Protein AF-A0A5K1F209-F1 (afdb_monomer_lite)

Organism: NCBI:txid210225

Radius of gyration: 22.57 Å; chains: 1; bounding box: 35×32×72 Å

Sequence (88 aa):
SRSHPSLASADHEEGYFEMEEELPEADTDEEEYDQLPPFKPLGKSQIAKLSKEQRKAYFQEYDYRVKLSQKKQLKEELSQRREAEKLS

pLDDT: mean 74.51, std 19.92, range [41.28, 97.5]

Foldseek 3Di:
DDDDDDDDDDDPPDPPPCPVPDPDPPVVVVVVVVPDDDDDQDDPVRLVPDDPVRNVVSVVVVVVVVVVVVVVVVVVVVVVVVVVVVVD

Structure (mmCIF, N/CA/C/O backbone):
data_AF-A0A5K1F209-F1
#
_entry.id   AF-A0A5K1F209-F1
#
loop_
_atom_site.group_PDB
_atom_site.id
_atom_site.type_symbol
_atom_site.label_atom_id
_atom_site.label_alt_id
_atom_site.label_comp_id
_atom_site.label_asym_id
_atom_site.label_entity_id
_atom_site.label_seq_id
_atom_site.pdbx_PDB_ins_code
_atom_site.Cartn_x
_atom_site.Cartn_y
_atom_site.Cartn_z
_atom_site.occupancy
_atom_site.B_iso_or_equiv
_atom_site.auth_seq_id
_atom_site.auth_comp_id
_atom_site.auth_asym_id
_atom_site.auth_atom_id
_atom_site.pdbx_PDB_model_num
ATOM 1 N N . SER A 1 1 ? -2.495 -2.573 -55.513 1.00 42.53 1 SER A N 1
ATOM 2 C CA . SER A 1 1 ? -1.614 -1.396 -55.410 1.00 42.53 1 SER A CA 1
ATOM 3 C C . SER A 1 1 ? -1.762 -0.790 -54.029 1.00 42.53 1 SER A C 1
ATOM 5 O O . SER A 1 1 ? -2.860 -0.374 -53.687 1.00 42.53 1 SER A O 1
ATOM 7 N N . ARG A 1 2 ? -0.714 -0.859 -53.199 1.00 46.03 2 ARG A N 1
ATOM 8 C CA . ARG A 1 2 ? -0.686 -0.282 -51.846 1.00 46.03 2 ARG A CA 1
ATOM 9 C C . ARG A 1 2 ? -0.118 1.128 -51.966 1.00 46.03 2 ARG A C 1
ATOM 11 O O . ARG A 1 2 ? 1.067 1.277 -52.241 1.00 46.03 2 ARG A O 1
ATOM 18 N N . SER A 1 3 ? -0.966 2.136 -51.823 1.00 49.00 3 SER A N 1
ATOM 19 C CA . SER A 1 3 ? -0.521 3.528 -51.773 1.00 49.00 3 SER A CA 1
ATOM 20 C C . SER A 1 3 ? -0.050 3.818 -50.349 1.00 49.00 3 SER A C 1
ATOM 22 O O . SER A 1 3 ? -0.865 3.914 -49.435 1.00 49.00 3 SER A O 1
ATOM 24 N N . HIS A 1 4 ? 1.266 3.880 -50.152 1.00 49.59 4 HIS A N 1
ATOM 25 C CA . HIS A 1 4 ? 1.874 4.363 -48.915 1.00 49.59 4 HIS A CA 1
ATOM 26 C C . HIS A 1 4 ? 1.825 5.900 -48.890 1.00 49.59 4 HIS A C 1
ATOM 28 O O . HIS A 1 4 ? 2.141 6.514 -49.911 1.00 49.59 4 HIS A O 1
ATOM 34 N N . PRO A 1 5 ? 1.469 6.541 -47.763 1.00 60.22 5 PRO A N 1
ATOM 35 C CA . PRO A 1 5 ? 1.731 7.960 -47.573 1.00 60.22 5 PRO A CA 1
ATOM 36 C C . PRO A 1 5 ? 3.231 8.171 -47.311 1.00 60.22 5 PRO A C 1
ATOM 38 O O . PRO A 1 5 ? 3.830 7.523 -46.454 1.00 60.22 5 PRO A O 1
ATOM 41 N N . SER A 1 6 ? 3.832 9.046 -48.114 1.00 51.34 6 SER A N 1
ATOM 42 C CA . SER A 1 6 ? 5.236 9.450 -48.058 1.00 51.34 6 SER A CA 1
ATOM 43 C C . SER A 1 6 ? 5.486 10.340 -46.836 1.00 51.34 6 SER A C 1
ATOM 45 O O . SER A 1 6 ? 4.810 11.350 -46.654 1.00 51.34 6 SER A O 1
ATOM 47 N N . LEU A 1 7 ? 6.457 9.950 -46.006 1.00 53.50 7 LEU A N 1
ATOM 48 C CA . LEU A 1 7 ? 7.024 10.782 -44.948 1.00 53.50 7 LEU A CA 1
ATOM 49 C C . LEU A 1 7 ? 7.967 11.803 -45.594 1.00 53.50 7 LEU A C 1
ATOM 51 O O . LEU A 1 7 ? 9.043 11.438 -46.064 1.00 53.50 7 LEU A O 1
ATOM 55 N N . ALA A 1 8 ? 7.554 13.066 -45.625 1.00 47.22 8 ALA A N 1
ATOM 56 C CA . ALA A 1 8 ? 8.416 14.190 -45.959 1.00 47.22 8 ALA A CA 1
ATOM 57 C C . ALA A 1 8 ? 8.441 15.153 -44.766 1.00 47.22 8 ALA A C 1
ATOM 59 O 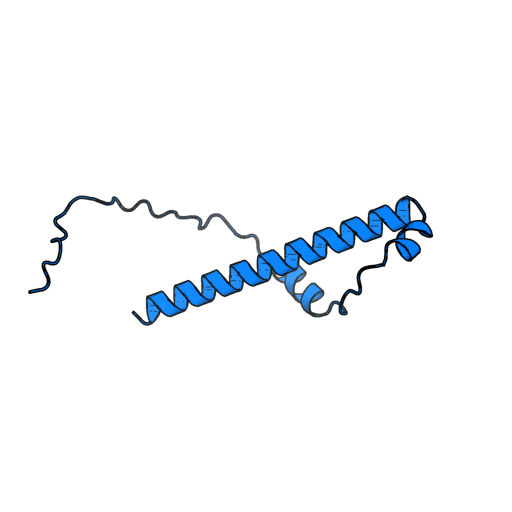O . ALA A 1 8 ? 7.463 15.841 -44.496 1.00 47.22 8 ALA A O 1
ATOM 60 N N . SER A 1 9 ? 9.574 15.105 -44.062 1.00 48.09 9 SER A N 1
ATOM 61 C CA . SER A 1 9 ? 10.350 16.240 -43.551 1.00 48.09 9 SER A CA 1
ATOM 62 C C . SER A 1 9 ? 9.626 17.348 -42.782 1.00 48.09 9 SER A C 1
ATOM 64 O O . SER A 1 9 ? 8.929 18.156 -43.382 1.00 48.09 9 SER A O 1
ATOM 66 N N . ALA A 1 10 ? 9.951 17.488 -41.496 1.00 43.75 10 ALA A N 1
ATOM 67 C CA . ALA A 1 10 ? 10.556 18.709 -40.946 1.00 43.75 10 ALA A CA 1
ATOM 68 C C . ALA A 1 10 ? 10.704 18.569 -39.425 1.00 43.75 10 ALA A C 1
ATOM 70 O O . ALA A 1 10 ? 9.727 18.276 -38.743 1.00 43.75 10 ALA A O 1
ATOM 71 N N . ASP A 1 11 ? 11.936 18.762 -38.953 1.00 46.59 11 ASP A N 1
ATOM 72 C CA . ASP A 1 11 ? 12.311 19.201 -37.606 1.00 46.59 11 ASP A CA 1
ATOM 73 C C . ASP A 1 11 ? 11.406 18.752 -36.454 1.00 46.59 11 ASP A C 1
ATOM 75 O O . ASP A 1 11 ? 10.524 19.481 -35.997 1.00 46.59 11 ASP A O 1
ATOM 79 N N . HIS A 1 12 ? 11.690 17.571 -35.909 1.00 41.72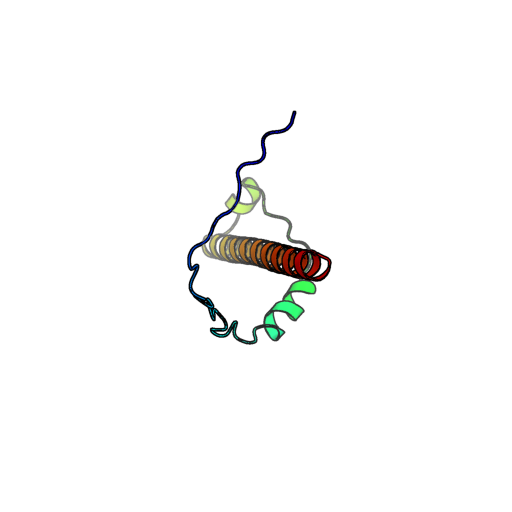 12 HIS A N 1
ATOM 80 C CA . HIS A 1 12 ? 11.487 17.383 -34.481 1.00 41.72 12 HIS A CA 1
ATOM 81 C C . HIS A 1 12 ? 12.837 17.665 -33.833 1.00 41.72 12 HIS A C 1
ATOM 83 O O . HIS A 1 12 ? 13.689 16.782 -33.771 1.00 41.72 12 HIS A O 1
ATOM 89 N N . GLU A 1 13 ? 13.056 18.929 -33.457 1.00 41.28 13 GLU A N 1
ATOM 90 C CA . GLU A 1 13 ? 14.056 19.280 -32.450 1.00 41.28 13 GLU A CA 1
ATOM 91 C C . GLU A 1 13 ? 13.916 18.279 -31.301 1.00 41.28 13 GLU A C 1
ATOM 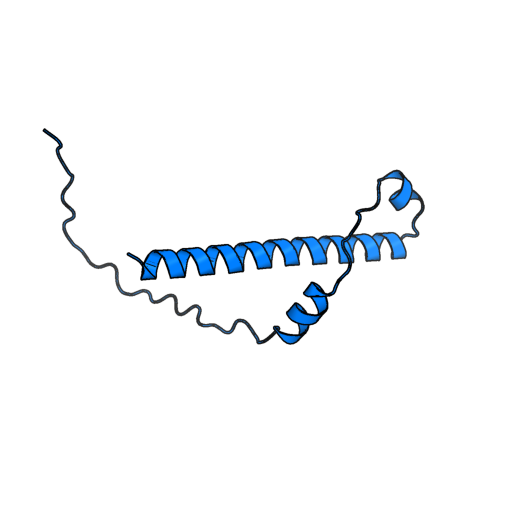93 O O . GLU A 1 13 ? 12.896 18.257 -30.614 1.00 41.28 13 GLU A O 1
ATOM 98 N N . GLU A 1 14 ? 14.865 17.350 -31.199 1.00 46.56 14 GLU A N 1
ATOM 99 C CA . GLU A 1 14 ? 15.827 17.213 -30.099 1.00 46.56 14 GLU A CA 1
ATOM 100 C C . GLU A 1 14 ? 15.437 17.918 -28.783 1.00 46.56 14 GLU A C 1
ATOM 102 O O . GLU A 1 14 ? 16.235 18.590 -28.137 1.00 46.56 14 GLU A O 1
ATOM 107 N N . GLY A 1 15 ? 14.200 17.738 -28.341 1.00 45.38 15 GLY A N 1
ATOM 108 C CA . GLY A 1 15 ? 13.820 17.841 -26.950 1.00 45.38 15 GLY A CA 1
ATOM 109 C C . GLY A 1 15 ? 14.228 16.538 -26.299 1.00 45.38 15 GLY A C 1
ATOM 110 O O . GLY A 1 15 ? 13.367 15.701 -26.024 1.00 45.38 15 GLY A O 1
ATOM 111 N N . TYR A 1 16 ? 15.538 16.355 -26.098 1.00 46.38 16 TYR A N 1
ATOM 112 C CA . TYR A 1 16 ? 16.052 15.468 -25.068 1.00 46.38 16 TYR A CA 1
ATOM 113 C C . TYR A 1 16 ? 15.272 15.831 -23.808 1.00 46.38 16 TYR A C 1
ATOM 115 O O . TYR A 1 16 ? 15.576 16.807 -23.126 1.00 46.38 16 TYR A O 1
ATOM 123 N N . PHE A 1 17 ? 14.216 15.074 -23.515 1.00 44.91 17 PHE A N 1
ATOM 124 C CA . PHE A 1 17 ? 13.747 14.942 -22.155 1.00 44.91 17 PHE A CA 1
ATOM 125 C C . PHE A 1 17 ? 14.867 14.185 -21.460 1.00 44.91 17 PHE A C 1
ATOM 127 O O . PHE A 1 17 ? 14.806 12.976 -21.248 1.00 44.91 17 PHE A O 1
ATOM 134 N N . GLU A 1 18 ? 15.917 14.939 -21.151 1.00 51.69 18 GLU A N 1
ATOM 135 C CA . GLU A 1 18 ? 16.836 14.715 -20.064 1.00 51.69 18 GLU A CA 1
ATOM 136 C C . GLU A 1 18 ? 15.989 14.771 -18.792 1.00 51.69 18 GLU A C 1
ATOM 138 O O . GLU A 1 18 ? 16.009 15.701 -18.001 1.00 51.69 18 GLU A O 1
ATOM 143 N N . MET A 1 19 ? 15.156 13.744 -18.644 1.00 51.16 19 MET A N 1
ATOM 144 C CA . MET A 1 19 ? 14.567 13.320 -17.389 1.00 51.16 19 MET A CA 1
ATOM 145 C C . MET A 1 19 ? 15.564 12.376 -16.700 1.00 51.16 19 MET A C 1
ATOM 147 O O . MET A 1 19 ? 15.187 11.436 -16.010 1.00 51.16 19 MET A O 1
ATOM 151 N N . GLU A 1 20 ? 16.854 12.661 -16.902 1.00 52.06 20 GLU A N 1
ATOM 152 C CA . GLU A 1 20 ? 17.987 12.331 -16.040 1.00 52.06 20 GLU A CA 1
ATOM 153 C C . GLU A 1 20 ? 17.945 13.231 -14.785 1.00 52.06 20 GLU A C 1
ATOM 155 O O . GLU A 1 20 ? 18.968 13.631 -14.244 1.00 52.06 20 GLU A O 1
ATOM 160 N N . GLU A 1 21 ? 16.754 13.596 -14.308 1.00 49.97 21 GLU A N 1
ATOM 161 C CA . GLU A 1 21 ? 16.596 14.171 -12.980 1.00 49.97 21 GLU A CA 1
ATOM 162 C C . GLU A 1 21 ? 16.357 12.999 -12.033 1.00 49.97 21 GLU A C 1
ATOM 164 O O . GLU A 1 21 ? 15.227 12.618 -11.731 1.00 49.97 21 GLU A O 1
ATOM 169 N N . GLU A 1 22 ? 17.482 12.366 -11.689 1.00 53.66 22 GLU A N 1
ATOM 170 C CA . GLU A 1 22 ? 17.730 11.803 -10.367 1.00 53.66 22 GLU A CA 1
ATOM 171 C C . GLU A 1 22 ? 16.543 10.991 -9.826 1.00 53.66 22 GLU A C 1
ATOM 173 O O . GLU A 1 22 ? 15.788 11.444 -8.969 1.00 53.66 22 GLU A O 1
ATOM 178 N N . LEU A 1 23 ? 16.372 9.752 -10.303 1.00 52.16 23 LEU A N 1
ATOM 179 C CA . LEU A 1 23 ? 15.730 8.741 -9.461 1.00 52.16 23 LEU A CA 1
ATOM 180 C C . LEU A 1 23 ? 16.695 8.538 -8.286 1.00 52.16 23 LEU A C 1
ATOM 182 O O . LEU A 1 23 ? 17.740 7.921 -8.504 1.00 52.16 23 LEU A O 1
ATOM 186 N N . PRO A 1 24 ? 16.415 9.080 -7.083 1.00 44.88 24 PRO A N 1
ATOM 187 C CA . PRO A 1 24 ? 17.349 8.952 -5.982 1.00 44.88 24 PRO A CA 1
ATOM 188 C C . PRO A 1 24 ? 17.535 7.463 -5.706 1.00 44.88 24 PRO A C 1
ATOM 190 O O . PRO A 1 24 ? 16.562 6.701 -5.735 1.00 44.88 24 PRO A O 1
ATOM 193 N N . GLU A 1 25 ? 18.786 7.072 -5.474 1.00 48.03 25 GLU A N 1
ATOM 194 C CA . GLU A 1 25 ? 19.214 5.754 -5.015 1.00 48.03 25 GLU A CA 1
ATOM 195 C C . GLU A 1 25 ? 18.379 5.330 -3.792 1.00 48.03 25 GLU A C 1
ATOM 197 O O . GLU A 1 25 ? 18.726 5.577 -2.643 1.00 48.03 25 GLU A O 1
ATOM 202 N N . ALA A 1 26 ? 17.229 4.714 -4.048 1.00 50.69 26 ALA A N 1
ATOM 203 C CA . ALA A 1 26 ? 16.369 4.070 -3.062 1.00 50.69 26 ALA A CA 1
ATOM 204 C C . ALA A 1 26 ? 16.405 2.546 -3.257 1.00 50.69 26 ALA A C 1
ATOM 206 O O . ALA A 1 26 ? 15.435 1.849 -2.964 1.00 50.69 26 ALA A O 1
ATOM 207 N N . ASP A 1 27 ? 17.506 2.028 -3.806 1.00 52.97 27 ASP A N 1
ATOM 208 C CA . ASP A 1 27 ? 17.697 0.594 -4.051 1.00 52.97 27 ASP A CA 1
ATOM 209 C C . ASP A 1 27 ? 17.814 -0.188 -2.731 1.00 52.97 27 ASP A C 1
ATOM 211 O O . ASP A 1 27 ? 17.379 -1.331 -2.639 1.00 52.97 27 ASP A O 1
ATOM 215 N N . THR A 1 28 ? 18.300 0.455 -1.665 1.00 52.12 28 THR A N 1
ATOM 216 C CA . THR A 1 28 ? 18.364 -0.116 -0.308 1.00 52.12 28 THR A CA 1
ATOM 217 C C . THR A 1 28 ? 16.994 -0.411 0.284 1.00 52.12 28 THR A C 1
ATOM 219 O O . THR A 1 28 ? 16.830 -1.377 1.020 1.00 52.12 28 THR A O 1
ATOM 222 N N . ASP A 1 29 ? 16.016 0.423 -0.045 1.00 53.84 29 ASP A N 1
ATOM 223 C CA . ASP A 1 29 ? 14.625 0.215 0.313 1.00 53.84 29 ASP A CA 1
ATOM 224 C C . ASP A 1 29 ? 14.070 -0.962 -0.521 1.00 53.84 29 ASP A C 1
ATOM 226 O O . ASP A 1 29 ? 13.600 -1.944 0.046 1.00 53.84 29 ASP A O 1
ATOM 230 N N . GLU A 1 30 ? 14.198 -0.934 -1.859 1.00 55.88 30 GLU A N 1
ATOM 231 C CA . GLU A 1 30 ? 13.675 -1.969 -2.783 1.00 55.88 30 GLU A CA 1
ATOM 232 C C . GLU A 1 30 ? 14.066 -3.418 -2.415 1.00 55.88 30 GLU A C 1
ATOM 234 O O . GLU A 1 30 ? 13.220 -4.315 -2.504 1.00 55.88 30 GLU A O 1
ATOM 239 N N . GLU A 1 31 ? 15.298 -3.649 -1.952 1.00 59.78 31 GLU A N 1
ATOM 240 C CA . GLU A 1 31 ? 15.801 -4.979 -1.570 1.00 59.78 31 GLU A CA 1
ATOM 241 C C . GLU A 1 31 ? 15.167 -5.553 -0.291 1.00 59.78 31 GLU A C 1
ATOM 243 O O . GLU A 1 31 ? 14.966 -6.769 -0.197 1.00 59.78 31 GLU A O 1
ATOM 248 N N . GLU A 1 32 ? 14.804 -4.713 0.685 1.00 64.19 32 GLU A N 1
ATOM 249 C CA . GLU A 1 32 ? 14.099 -5.155 1.898 1.00 64.19 32 GLU A CA 1
ATOM 250 C C . GLU A 1 32 ? 12.663 -5.608 1.562 1.00 64.19 32 GLU A C 1
ATOM 252 O O . GLU A 1 32 ? 12.117 -6.526 2.186 1.00 64.19 32 GLU A O 1
ATOM 257 N N . TYR A 1 33 ? 12.065 -5.037 0.508 1.00 60.53 33 TYR A N 1
ATOM 258 C CA . TYR A 1 33 ? 10.682 -5.311 0.116 1.00 60.53 33 TYR A CA 1
ATOM 259 C C . TYR A 1 33 ? 10.490 -6.594 -0.694 1.00 60.53 33 TYR A C 1
ATOM 261 O O . TYR A 1 33 ? 9.442 -7.232 -0.565 1.00 60.53 33 TYR A O 1
ATOM 269 N N . ASP A 1 34 ? 11.490 -7.030 -1.462 1.00 67.81 34 ASP A N 1
ATOM 270 C CA . ASP A 1 34 ? 11.452 -8.337 -2.138 1.00 67.81 34 ASP A CA 1
ATOM 271 C C . ASP A 1 34 ? 11.517 -9.515 -1.159 1.00 67.81 34 ASP A C 1
ATOM 273 O O . ASP A 1 34 ? 11.153 -10.643 -1.503 1.00 67.81 34 ASP A O 1
ATOM 277 N N . GLN A 1 35 ? 11.883 -9.236 0.093 1.00 74.50 35 GLN A N 1
ATOM 278 C CA . GLN A 1 35 ? 11.826 -10.189 1.196 1.00 74.50 35 GLN A CA 1
ATOM 279 C C . GLN A 1 35 ? 10.515 -10.125 1.989 1.00 74.50 35 GLN A C 1
ATOM 281 O O . GLN A 1 35 ? 10.312 -10.933 2.903 1.00 74.50 35 GLN A O 1
ATOM 286 N N . LEU A 1 36 ? 9.590 -9.210 1.661 1.00 74.75 36 LEU A N 1
ATOM 287 C CA . LEU A 1 36 ? 8.322 -9.149 2.374 1.00 74.75 36 LEU A CA 1
ATOM 288 C C . LEU A 1 36 ? 7.459 -10.378 2.072 1.00 74.75 36 LEU A C 1
ATOM 290 O O . LEU A 1 36 ? 7.266 -10.763 0.915 1.00 74.75 36 LEU A O 1
ATOM 294 N N . PRO A 1 37 ? 6.831 -10.966 3.105 1.00 80.56 37 PRO A N 1
ATOM 295 C CA . PRO A 1 37 ? 5.914 -12.066 2.895 1.00 80.56 37 PRO A CA 1
ATOM 296 C C . PRO A 1 37 ? 4.700 -11.606 2.071 1.00 80.56 37 PRO A C 1
ATOM 298 O O . PRO A 1 37 ? 4.293 -10.435 2.142 1.00 80.56 37 PRO A O 1
ATOM 301 N N . PRO A 1 38 ? 4.055 -12.528 1.333 1.00 81.62 38 PRO A N 1
ATOM 302 C CA . PRO A 1 38 ? 2.850 -12.226 0.574 1.00 81.62 38 PRO A CA 1
ATOM 303 C C . PRO A 1 38 ? 1.758 -11.641 1.478 1.00 81.62 38 PRO A C 1
ATOM 305 O O . PRO A 1 38 ? 1.408 -12.211 2.515 1.00 81.62 38 PRO A O 1
ATOM 308 N N . PHE A 1 39 ? 1.191 -10.503 1.070 1.00 84.44 39 PHE A N 1
ATOM 309 C CA . PHE A 1 39 ? 0.092 -9.874 1.797 1.00 84.44 39 PHE A CA 1
ATOM 310 C C . PHE A 1 39 ? -1.215 -10.593 1.499 1.00 84.44 39 PHE A C 1
ATOM 312 O O . PHE A 1 39 ? -1.592 -10.744 0.337 1.00 84.44 39 PHE A O 1
ATOM 319 N N . LYS A 1 40 ? -1.965 -10.955 2.538 1.00 86.75 40 LYS A N 1
ATOM 320 C CA . LYS A 1 40 ? -3.379 -11.306 2.390 1.00 86.75 40 LYS A CA 1
ATOM 321 C C . LYS A 1 40 ? -4.228 -10.128 2.866 1.00 86.75 40 LYS A C 1
ATOM 323 O O . LYS A 1 40 ? -4.267 -9.890 4.074 1.00 86.75 40 LYS A O 1
ATOM 328 N N . PRO A 1 41 ? -4.912 -9.407 1.955 1.00 90.94 41 PRO A N 1
ATOM 329 C CA . PRO A 1 41 ? -5.829 -8.346 2.343 1.00 90.94 41 PRO A CA 1
ATOM 330 C C . PRO A 1 41 ? -6.897 -8.880 3.296 1.00 90.94 41 PRO A C 1
ATOM 332 O O . PRO A 1 41 ? -7.407 -9.992 3.129 1.00 90.94 41 PRO A O 1
ATOM 335 N N . LEU A 1 42 ? -7.250 -8.075 4.291 1.00 93.75 42 LEU A N 1
ATOM 336 C CA . LEU A 1 42 ? -8.292 -8.422 5.243 1.00 93.75 42 LEU A CA 1
ATOM 337 C C . LEU A 1 42 ? -9.672 -8.237 4.606 1.00 93.75 42 LEU A C 1
ATOM 339 O O . LEU A 1 42 ? -9.945 -7.254 3.916 1.00 93.75 42 LEU A O 1
ATOM 343 N N . GLY A 1 43 ? -10.581 -9.166 4.887 1.00 94.88 43 GLY A N 1
ATOM 344 C CA . GLY A 1 43 ? -11.984 -9.040 4.509 1.00 94.88 43 GLY A CA 1
ATOM 345 C C . GLY A 1 43 ? -12.705 -7.963 5.325 1.00 94.88 43 GLY A C 1
ATOM 346 O O . GLY A 1 43 ? -12.307 -7.618 6.439 1.00 94.88 43 GLY A O 1
ATOM 347 N N . LYS A 1 44 ? -13.842 -7.471 4.816 1.00 94.94 44 LYS A N 1
ATOM 348 C CA . LYS A 1 44 ? -14.644 -6.412 5.468 1.00 94.94 44 LYS A CA 1
ATOM 349 C C . LYS A 1 44 ? -14.999 -6.734 6.929 1.00 94.94 44 LYS A C 1
ATOM 351 O O . LYS A 1 44 ? -14.921 -5.862 7.790 1.00 94.94 44 LYS A O 1
ATOM 356 N N . SER A 1 45 ? -15.338 -7.991 7.221 1.00 95.75 45 SER A N 1
ATOM 357 C CA . SER A 1 45 ? -15.66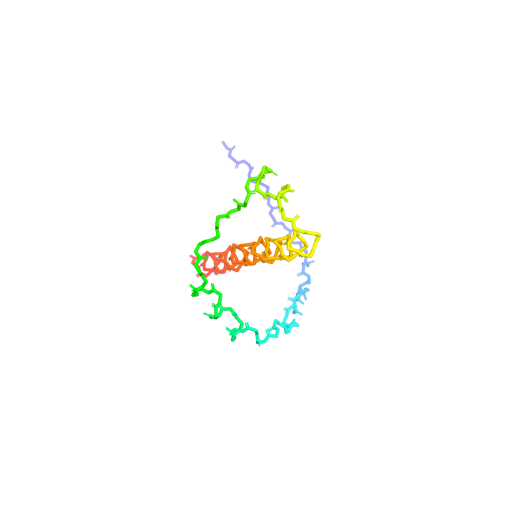0 -8.467 8.574 1.00 95.75 45 SER A CA 1
ATOM 358 C C . SER A 1 45 ? -14.453 -8.492 9.517 1.00 95.75 45 SER A C 1
ATOM 360 O O . SER A 1 45 ? -14.621 -8.325 10.722 1.00 95.75 45 SER A O 1
ATOM 362 N N . GLN A 1 46 ? -13.240 -8.680 8.990 1.00 95.31 46 GLN A N 1
ATOM 363 C CA . GLN A 1 46 ? -11.999 -8.629 9.764 1.00 95.31 46 GLN A CA 1
ATOM 364 C C . GLN A 1 46 ? -11.606 -7.178 10.047 1.00 95.31 46 GLN A C 1
ATOM 366 O O . GLN A 1 46 ? -11.316 -6.841 11.189 1.00 95.31 46 GLN A O 1
ATOM 371 N N . ILE A 1 47 ? -11.711 -6.297 9.047 1.00 94.75 47 ILE A N 1
ATOM 372 C CA . ILE A 1 47 ? -11.443 -4.856 9.197 1.00 94.75 47 ILE A CA 1
ATOM 373 C C . ILE A 1 47 ? -12.395 -4.212 10.218 1.00 94.75 47 ILE A C 1
ATOM 375 O O . ILE A 1 47 ? -11.995 -3.332 10.985 1.00 94.75 47 ILE A O 1
ATOM 379 N N . ALA A 1 48 ? -13.652 -4.663 10.268 1.00 95.31 48 ALA A N 1
ATOM 380 C CA . ALA A 1 48 ? -14.635 -4.180 11.236 1.00 95.31 48 ALA A CA 1
ATOM 381 C C . ALA A 1 48 ? -14.239 -4.463 12.697 1.00 95.31 48 ALA A C 1
ATOM 383 O O . ALA A 1 48 ? -14.619 -3.694 13.576 1.00 95.31 48 ALA A O 1
ATOM 384 N N . LYS A 1 49 ? -13.454 -5.521 12.949 1.00 97.00 49 LYS A N 1
ATOM 385 C CA . LYS A 1 49 ? -12.963 -5.897 14.286 1.00 97.00 49 LYS A CA 1
ATOM 386 C C . LYS A 1 49 ? -11.710 -5.126 14.715 1.00 97.00 49 LYS A C 1
ATOM 388 O O . LYS A 1 49 ? -11.310 -5.235 15.869 1.00 97.00 49 LYS A O 1
ATOM 393 N N . LEU A 1 50 ? -11.085 -4.380 13.804 1.00 95.06 50 LEU A N 1
ATOM 394 C CA . LEU A 1 50 ? -9.876 -3.610 14.089 1.00 95.06 50 LEU A CA 1
ATOM 395 C C . LEU A 1 50 ? -10.196 -2.297 14.801 1.00 95.06 50 LEU A C 1
ATOM 397 O O . LEU A 1 50 ? -11.201 -1.641 14.501 1.00 95.06 50 LEU A O 1
ATOM 401 N N . SER A 1 51 ? -9.273 -1.869 15.665 1.00 97.50 51 SER A N 1
ATOM 402 C CA . SER A 1 51 ? -9.270 -0.509 16.204 1.00 97.50 51 SER A CA 1
ATOM 403 C C . SER A 1 51 ? -9.063 0.524 15.088 1.00 97.50 51 SER A C 1
ATOM 405 O O . SER A 1 51 ? -8.634 0.202 13.975 1.00 97.50 51 SER A O 1
ATOM 407 N N . LYS A 1 52 ? -9.346 1.799 15.375 1.00 96.75 52 LYS A N 1
ATOM 408 C CA . LYS A 1 52 ? -9.130 2.895 14.417 1.00 96.75 52 LYS A CA 1
ATOM 409 C C . LYS A 1 52 ? -7.668 2.977 13.962 1.00 96.75 52 LYS A C 1
ATOM 411 O O . LYS A 1 52 ? -7.408 3.186 12.780 1.00 96.75 52 LYS A O 1
ATOM 416 N N . GLU A 1 53 ? -6.734 2.781 14.887 1.00 96.88 53 GLU A N 1
ATOM 417 C CA . GLU A 1 53 ? -5.292 2.811 14.625 1.00 96.88 53 GLU A CA 1
ATOM 418 C C . GLU A 1 53 ? -4.844 1.605 13.803 1.00 96.88 53 GLU A C 1
ATOM 420 O O . GLU A 1 53 ? -4.175 1.775 12.790 1.00 96.88 53 GLU A O 1
ATOM 425 N N . GLN A 1 54 ? -5.300 0.401 14.158 1.00 96.62 54 GLN A N 1
ATOM 426 C CA . GLN A 1 54 ? -5.008 -0.815 13.393 1.00 96.62 54 GLN A CA 1
ATOM 427 C C . GLN A 1 54 ? -5.570 -0.742 11.974 1.00 96.62 54 GLN A C 1
ATOM 429 O O . GLN A 1 54 ? -4.914 -1.139 11.016 1.00 96.62 54 GLN A O 1
ATOM 434 N N . ARG A 1 55 ? -6.783 -0.201 11.822 1.00 96.44 55 ARG A N 1
ATOM 435 C CA . ARG A 1 55 ? -7.402 0.012 10.515 1.00 96.44 55 ARG A CA 1
ATOM 436 C C . ARG A 1 55 ? -6.606 1.012 9.679 1.00 96.44 55 ARG A C 1
ATOM 438 O O . ARG A 1 55 ? -6.424 0.781 8.490 1.00 96.44 55 ARG A O 1
ATOM 445 N N . LYS A 1 56 ? -6.122 2.098 10.291 1.00 96.44 56 LYS A N 1
ATOM 446 C CA . LYS A 1 56 ? -5.258 3.075 9.618 1.00 96.44 56 LYS A CA 1
ATOM 447 C C . LYS A 1 56 ? -3.949 2.426 9.164 1.00 96.44 56 LYS A C 1
ATOM 449 O O . LYS A 1 56 ? -3.620 2.542 7.991 1.00 96.44 56 LYS A O 1
ATOM 454 N N . ALA A 1 57 ? -3.266 1.708 10.054 1.00 94.19 57 ALA A N 1
ATOM 455 C CA . ALA A 1 57 ? -2.027 1.005 9.733 1.00 94.19 57 ALA A CA 1
ATOM 456 C C . ALA A 1 57 ? -2.227 -0.015 8.598 1.00 94.19 57 ALA A C 1
ATOM 458 O O . ALA A 1 57 ? -1.439 -0.055 7.661 1.00 94.19 57 ALA A O 1
ATOM 459 N N . TYR A 1 58 ? -3.331 -0.771 8.628 1.00 94.88 58 TYR A N 1
ATOM 460 C CA . TYR A 1 58 ? -3.693 -1.702 7.558 1.00 94.88 58 TYR A CA 1
ATOM 461 C C . TYR A 1 58 ? -3.820 -1.011 6.194 1.00 94.88 58 TYR A C 1
ATOM 463 O O . TYR A 1 58 ? -3.279 -1.507 5.211 1.00 94.88 58 TYR A O 1
ATOM 471 N N . PHE A 1 59 ? -4.529 0.120 6.120 1.00 95.19 59 PHE A N 1
ATOM 472 C CA . PHE A 1 59 ? -4.694 0.830 4.850 1.00 95.19 59 PHE A CA 1
ATOM 473 C C . PHE A 1 59 ? -3.397 1.489 4.377 1.00 95.19 59 PHE A C 1
ATOM 475 O O . PHE A 1 59 ? -3.118 1.444 3.188 1.00 95.19 59 PHE A O 1
ATOM 482 N N . GLN A 1 60 ? -2.578 2.019 5.289 1.00 93.81 60 GLN A N 1
ATOM 483 C CA . GLN A 1 60 ? -1.260 2.557 4.938 1.00 93.81 60 GLN A CA 1
ATOM 484 C C . GLN A 1 60 ? -0.356 1.482 4.325 1.00 93.81 60 GLN A C 1
ATOM 486 O O . GLN A 1 60 ? 0.229 1.711 3.273 1.00 93.81 60 GLN A O 1
ATOM 491 N N . GLU A 1 61 ? -0.298 0.301 4.942 1.00 91.19 61 GLU A N 1
ATOM 492 C CA . GLU A 1 61 ? 0.444 -0.848 4.412 1.00 91.19 61 GLU A CA 1
ATOM 493 C C . GLU A 1 61 ? -0.119 -1.306 3.059 1.00 91.19 61 GLU A C 1
ATOM 495 O O . GLU A 1 61 ? 0.628 -1.592 2.125 1.00 91.19 61 GLU A O 1
ATOM 500 N N . TYR A 1 62 ? -1.448 -1.361 2.927 1.00 92.25 62 TYR A N 1
ATOM 501 C CA . TYR A 1 62 ? -2.091 -1.758 1.678 1.00 92.25 62 TYR A CA 1
ATOM 502 C C . TYR A 1 62 ? -1.758 -0.796 0.530 1.00 92.25 62 TYR A C 1
ATOM 504 O O . TYR A 1 62 ? -1.315 -1.243 -0.528 1.00 92.25 62 TYR A O 1
ATOM 512 N N . ASP A 1 63 ? -1.912 0.511 0.751 1.00 91.88 63 ASP A N 1
ATOM 513 C CA . ASP A 1 63 ? -1.595 1.548 -0.235 1.00 91.88 63 ASP A CA 1
ATOM 514 C C . ASP A 1 63 ? -0.110 1.509 -0.614 1.00 91.88 63 ASP A C 1
ATOM 516 O O . ASP A 1 63 ? 0.245 1.610 -1.792 1.00 91.88 63 ASP A O 1
ATOM 520 N N . TYR A 1 64 ? 0.757 1.292 0.378 1.00 88.81 64 TYR A N 1
ATOM 521 C CA . TYR A 1 64 ? 2.190 1.146 0.174 1.00 88.81 64 TYR A CA 1
ATOM 522 C C . TYR A 1 64 ? 2.522 -0.033 -0.760 1.00 88.81 64 TYR A C 1
ATOM 524 O O . TYR A 1 64 ? 3.240 0.143 -1.748 1.00 88.81 64 TYR A O 1
ATOM 532 N N . ARG A 1 65 ? 1.914 -1.209 -0.545 1.00 87.56 65 ARG A N 1
ATOM 533 C CA . ARG A 1 65 ? 2.101 -2.387 -1.416 1.00 87.56 65 ARG A CA 1
ATOM 534 C C . ARG A 1 65 ? 1.551 -2.197 -2.827 1.00 87.56 65 ARG A C 1
ATOM 536 O O . ARG A 1 65 ? 2.165 -2.660 -3.787 1.00 87.56 65 ARG A O 1
ATOM 543 N N . VAL A 1 66 ? 0.410 -1.521 -2.972 1.00 89.12 66 VAL A N 1
ATOM 544 C CA . VAL A 1 66 ? -0.163 -1.208 -4.292 1.00 89.12 66 VAL A CA 1
ATOM 545 C C . VAL A 1 66 ? 0.783 -0.305 -5.081 1.00 89.12 66 VAL A C 1
ATOM 547 O O . VAL A 1 66 ? 1.097 -0.610 -6.233 1.00 89.12 66 VAL A O 1
ATOM 550 N N . LYS A 1 67 ? 1.293 0.760 -4.452 1.00 88.56 67 LYS A N 1
ATOM 551 C CA . LYS A 1 67 ? 2.250 1.682 -5.075 1.00 88.56 67 LYS A CA 1
ATOM 552 C C . LYS A 1 67 ? 3.535 0.965 -5.500 1.00 88.56 67 LYS A C 1
ATOM 554 O O . LYS A 1 67 ? 4.040 1.220 -6.592 1.00 88.56 67 LYS A O 1
ATOM 559 N N . LEU A 1 68 ? 4.033 0.041 -4.677 1.00 84.25 68 LEU A N 1
ATOM 560 C CA . LEU A 1 68 ? 5.216 -0.758 -4.998 1.00 84.25 68 LEU A CA 1
ATOM 561 C C . LEU A 1 68 ? 4.995 -1.647 -6.229 1.00 84.25 68 LEU A C 1
ATOM 563 O O . LEU A 1 68 ? 5.807 -1.635 -7.152 1.00 84.25 68 LEU A O 1
ATOM 567 N N . SER A 1 69 ? 3.875 -2.376 -6.280 1.00 85.06 69 SER A N 1
ATOM 568 C CA . SER A 1 69 ? 3.549 -3.231 -7.428 1.00 85.06 69 SER A CA 1
ATOM 569 C C . SER A 1 69 ? 3.436 -2.430 -8.727 1.00 85.06 69 SER A C 1
ATOM 571 O O . SER A 1 69 ? 3.905 -2.886 -9.767 1.00 85.06 69 SER A O 1
ATOM 573 N N . GLN A 1 70 ? 2.842 -1.235 -8.667 1.00 87.06 70 GLN A N 1
ATOM 574 C CA . GLN A 1 70 ? 2.753 -0.326 -9.813 1.00 87.06 70 GLN A CA 1
ATOM 575 C C . GLN A 1 70 ? 4.142 0.143 -10.260 1.00 87.06 70 GLN A C 1
ATOM 577 O O . GLN A 1 70 ? 4.447 0.098 -11.448 1.0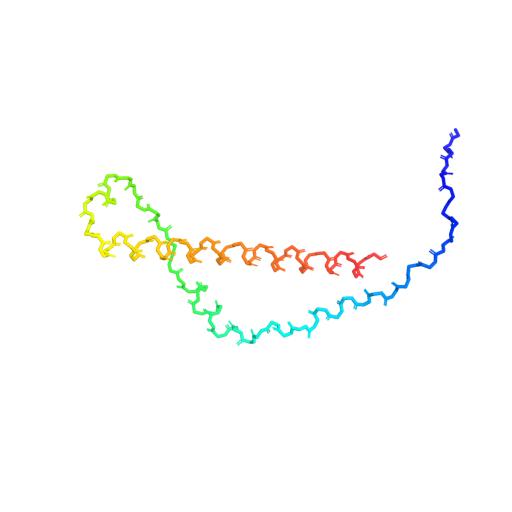0 87.06 70 GLN A O 1
ATOM 582 N N . LYS A 1 71 ? 5.016 0.530 -9.319 1.00 87.94 71 LYS A N 1
ATOM 583 C CA . LYS A 1 71 ? 6.403 0.919 -9.623 1.00 87.94 71 LYS A CA 1
ATOM 584 C C . LYS A 1 71 ? 7.164 -0.214 -10.321 1.00 87.94 71 LYS A C 1
ATOM 586 O O . LYS A 1 71 ? 7.836 0.039 -11.318 1.00 87.94 71 LYS A O 1
ATOM 591 N N . LYS A 1 72 ? 7.023 -1.456 -9.838 1.00 86.56 72 LYS A N 1
ATOM 592 C CA . LYS A 1 72 ? 7.667 -2.638 -10.436 1.00 86.56 72 LYS A CA 1
ATOM 593 C C . LYS A 1 72 ? 7.221 -2.874 -11.879 1.00 86.56 72 LYS A C 1
ATOM 595 O O . LYS A 1 72 ? 8.073 -3.020 -12.748 1.00 86.56 72 LYS A O 1
ATOM 600 N N . GLN A 1 73 ? 5.911 -2.834 -12.134 1.00 88.12 73 GLN A N 1
ATOM 601 C CA . GLN A 1 73 ? 5.362 -2.979 -13.487 1.00 88.12 73 GLN A CA 1
ATOM 602 C C . GLN A 1 73 ? 5.881 -1.890 -14.429 1.00 88.12 73 GLN A C 1
ATOM 604 O O . GLN A 1 73 ? 6.329 -2.199 -15.526 1.00 88.12 73 GLN A O 1
ATOM 609 N N . LEU A 1 74 ? 5.910 -0.632 -13.983 1.00 89.06 74 LEU A N 1
ATOM 610 C CA . LEU A 1 74 ? 6.434 0.470 -14.793 1.00 89.06 74 LEU A CA 1
ATOM 611 C C . LEU A 1 74 ? 7.928 0.296 -15.113 1.00 89.06 74 LEU A C 1
ATOM 613 O O . LEU A 1 74 ? 8.335 0.505 -16.253 1.00 89.06 74 LEU A O 1
ATOM 617 N N . LYS A 1 75 ? 8.752 -0.112 -14.138 1.00 88.12 75 LYS A N 1
ATOM 618 C CA . LYS A 1 75 ? 10.192 -0.375 -14.342 1.00 88.12 75 LYS A CA 1
ATOM 619 C C . LYS A 1 75 ? 10.407 -1.496 -15.362 1.00 88.12 75 LYS A C 1
ATOM 621 O O . LYS A 1 75 ? 11.241 -1.359 -16.256 1.00 88.12 75 LYS A O 1
ATOM 626 N N . GLU A 1 76 ? 9.627 -2.569 -15.260 1.00 90.81 76 GLU A N 1
ATOM 627 C CA . GLU A 1 76 ? 9.673 -3.693 -16.195 1.00 90.81 76 GLU A CA 1
ATOM 628 C C . GLU A 1 76 ? 9.241 -3.281 -17.610 1.00 90.81 76 GLU A C 1
ATOM 630 O O . GLU A 1 76 ? 9.968 -3.535 -18.569 1.00 90.81 76 GLU A O 1
ATOM 635 N N . GLU A 1 77 ? 8.117 -2.574 -17.750 1.00 91.38 77 GLU A N 1
ATOM 636 C CA . GLU A 1 77 ? 7.634 -2.075 -19.042 1.00 91.38 77 GLU A CA 1
ATOM 637 C C . GLU A 1 77 ? 8.648 -1.141 -19.718 1.00 91.38 77 GLU A C 1
ATOM 639 O O . GLU A 1 77 ? 8.861 -1.219 -20.930 1.00 91.38 77 GLU A O 1
ATOM 644 N N . LEU A 1 78 ? 9.310 -0.274 -18.947 1.00 89.88 78 LEU A N 1
ATOM 645 C CA . LEU A 1 78 ? 10.365 0.600 -19.458 1.00 89.88 78 LEU A CA 1
ATOM 646 C C . LEU A 1 78 ? 11.601 -0.190 -19.902 1.00 89.88 78 LEU A C 1
ATOM 648 O O . LEU A 1 78 ? 12.156 0.113 -20.960 1.00 89.88 78 LEU A O 1
ATOM 652 N N . SER A 1 79 ? 12.020 -1.206 -19.140 1.00 88.56 79 SER A N 1
ATOM 653 C CA . SER A 1 79 ? 13.146 -2.068 -19.526 1.00 88.56 79 SER A CA 1
ATOM 654 C C . SER A 1 79 ? 12.845 -2.814 -20.823 1.00 88.56 79 SER A C 1
ATOM 656 O O . SER A 1 79 ? 13.642 -2.766 -21.757 1.00 88.56 79 SER A O 1
ATOM 658 N N . GLN A 1 80 ? 11.655 -3.416 -20.926 1.00 90.75 80 GLN A N 1
ATOM 659 C CA . GLN A 1 80 ? 11.234 -4.144 -22.123 1.00 90.75 80 GLN A CA 1
ATOM 660 C C . GLN A 1 80 ? 11.173 -3.237 -23.359 1.00 90.75 80 GLN A C 1
ATOM 662 O O . GLN A 1 80 ? 11.609 -3.641 -24.434 1.00 90.75 80 GLN A O 1
ATOM 667 N N . ARG A 1 81 ? 10.684 -1.994 -23.226 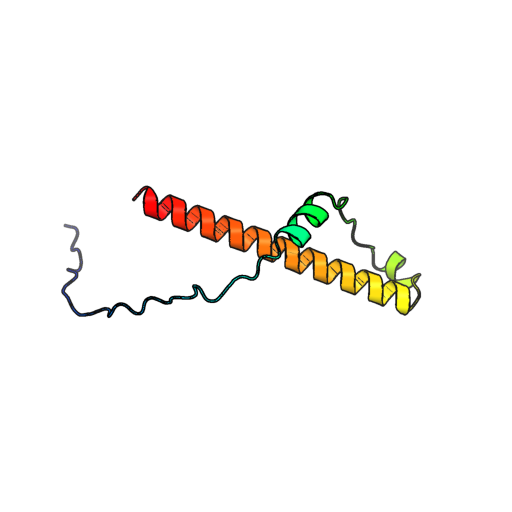1.00 89.75 81 ARG A N 1
ATOM 668 C CA . ARG A 1 81 ? 10.681 -1.028 -24.340 1.00 89.75 81 ARG A CA 1
ATOM 669 C C . ARG A 1 81 ? 12.092 -0.664 -24.793 1.00 89.75 81 ARG A C 1
ATOM 671 O O . ARG A 1 81 ? 12.350 -0.677 -25.992 1.00 89.75 81 ARG A O 1
ATOM 678 N N . ARG A 1 82 ? 13.006 -0.398 -23.853 1.00 88.88 82 ARG A N 1
ATOM 679 C CA . ARG A 1 82 ? 14.416 -0.100 -24.161 1.00 88.88 82 ARG A CA 1
ATOM 680 C C . ARG A 1 82 ? 15.111 -1.275 -24.845 1.00 88.88 82 ARG A C 1
ATOM 682 O O . ARG A 1 82 ? 15.922 -1.071 -25.739 1.00 88.88 82 ARG A O 1
ATOM 689 N N . GLU A 1 83 ? 14.829 -2.501 -24.417 1.00 90.06 83 GLU A N 1
ATOM 690 C CA . GLU A 1 83 ? 15.372 -3.707 -25.049 1.00 90.06 83 GLU A CA 1
ATOM 691 C C . GLU A 1 83 ? 14.802 -3.915 -26.455 1.00 90.06 83 GLU A C 1
ATOM 693 O O . GLU A 1 83 ? 15.562 -4.194 -27.379 1.00 90.06 83 GLU A O 1
ATOM 698 N N . ALA A 1 84 ? 13.496 -3.714 -26.645 1.00 88.94 84 ALA A N 1
ATOM 699 C CA . ALA A 1 84 ? 12.861 -3.803 -27.957 1.00 88.94 84 ALA A CA 1
ATOM 700 C C . ALA A 1 84 ? 13.413 -2.761 -28.946 1.00 88.94 84 ALA A C 1
ATOM 702 O O . ALA A 1 84 ? 13.633 -3.085 -30.109 1.00 88.94 84 ALA A O 1
ATOM 703 N N . GLU A 1 85 ? 13.681 -1.539 -28.481 1.00 83.69 85 GLU A N 1
ATOM 704 C CA . GLU A 1 85 ? 14.280 -0.473 -29.289 1.00 83.69 85 GLU A CA 1
ATOM 705 C C . GLU A 1 85 ? 15.737 -0.778 -29.670 1.00 83.69 85 GLU A C 1
ATOM 707 O O . GLU A 1 85 ? 16.150 -0.489 -30.785 1.00 83.69 85 GLU A O 1
ATOM 712 N N . LYS A 1 86 ? 16.503 -1.439 -28.791 1.00 81.88 86 LYS A N 1
ATOM 713 C CA . LYS A 1 86 ? 17.880 -1.883 -29.080 1.00 81.88 86 LYS A CA 1
ATOM 714 C C . LYS A 1 86 ? 17.968 -3.061 -30.056 1.00 81.88 86 LYS A C 1
ATOM 716 O O . LYS A 1 86 ? 19.029 -3.274 -30.636 1.00 81.88 86 LYS A O 1
ATOM 721 N N . LEU A 1 87 ? 16.911 -3.867 -30.167 1.00 79.19 87 LEU A N 1
ATOM 722 C CA . LEU A 1 87 ? 16.829 -4.987 -31.114 1.00 79.19 87 LEU A CA 1
ATOM 723 C C . LEU A 1 87 ? 16.233 -4.593 -32.479 1.00 79.19 87 LEU A C 1
ATOM 725 O O . LEU A 1 87 ? 16.215 -5.437 -33.380 1.00 79.19 87 LEU A O 1
ATOM 729 N N . SER A 1 88 ? 15.734 -3.361 -32.619 1.00 63.19 88 SER A N 1
ATOM 730 C CA . SER A 1 88 ? 15.249 -2.786 -33.880 1.00 63.19 88 SER A CA 1
ATOM 731 C C . SER A 1 88 ? 16.373 -2.148 -34.690 1.00 63.19 88 SER A C 1
ATOM 733 O O . SER A 1 88 ? 16.144 -2.023 -35.916 1.00 63.19 88 SER A O 1
#

Secondary structure (DSSP, 8-state):
---PPP--------------S-----HHHHHHHTTSPPP-PPPHHHHTTS-HHHHHHHHHHHHHHHHHHHHHHHHHHHHHHHHHHHT-